Protein AF-A0A7W0G222-F1 (afdb_monomer_lite)

Structure (mmCIF, N/CA/C/O backbone):
data_AF-A0A7W0G222-F1
#
_entry.id   AF-A0A7W0G222-F1
#
loop_
_atom_site.group_PDB
_atom_site.id
_atom_site.type_symbol
_atom_site.label_atom_id
_atom_site.label_alt_id
_atom_site.label_comp_id
_atom_site.label_asym_id
_atom_site.label_entity_id
_atom_site.label_seq_id
_atom_site.pdbx_PDB_ins_code
_atom_site.Cartn_x
_atom_site.Cartn_y
_atom_site.Cartn_z
_atom_site.occupancy
_atom_site.B_iso_or_equiv
_atom_site.auth_seq_id
_atom_site.auth_comp_id
_atom_site.auth_asym_id
_atom_site.auth_atom_id
_atom_site.pdbx_PDB_model_num
ATOM 1 N N . MET A 1 1 ? -20.234 -9.641 46.526 1.00 36.12 1 MET A N 1
ATOM 2 C CA . MET A 1 1 ? -20.811 -8.602 45.649 1.00 36.12 1 MET A CA 1
ATOM 3 C C . MET A 1 1 ? -19.791 -8.295 44.572 1.00 36.12 1 MET A C 1
ATOM 5 O O . MET A 1 1 ? -18.808 -7.614 44.832 1.00 36.12 1 MET A O 1
ATOM 9 N N . THR A 1 2 ? -19.967 -8.935 43.422 1.00 43.47 2 THR A N 1
ATOM 10 C CA . THR A 1 2 ? -19.239 -8.691 42.174 1.00 43.47 2 THR A CA 1
ATOM 11 C C . THR A 1 2 ? -19.454 -7.230 41.771 1.00 43.47 2 THR A C 1
ATOM 13 O O . THR A 1 2 ? -20.578 -6.737 41.829 1.00 43.47 2 THR A O 1
ATOM 16 N N . LYS A 1 3 ? -18.358 -6.513 41.497 1.00 47.41 3 LYS A N 1
ATOM 17 C CA . LYS A 1 3 ? -18.360 -5.093 41.109 1.00 47.41 3 LYS A CA 1
ATOM 18 C C . LYS A 1 3 ? -19.226 -4.886 39.855 1.00 47.41 3 LYS A C 1
ATOM 20 O O . LYS A 1 3 ? -19.259 -5.798 39.033 1.00 47.41 3 LYS A O 1
ATOM 25 N N . PRO A 1 4 ? -19.896 -3.729 39.706 1.00 45.72 4 PRO A N 1
ATOM 26 C CA . PRO A 1 4 ? -20.683 -3.445 38.515 1.00 45.72 4 PRO A CA 1
ATOM 27 C C . PRO A 1 4 ? -19.745 -3.449 37.308 1.00 45.72 4 PRO A C 1
ATOM 29 O O . PRO A 1 4 ? -18.740 -2.737 37.294 1.00 45.72 4 PRO A O 1
ATOM 32 N N . GLU A 1 5 ? -20.042 -4.312 36.343 1.00 55.50 5 GLU A N 1
ATOM 33 C CA . GLU A 1 5 ? -19.439 -4.269 35.019 1.00 55.50 5 GLU A CA 1
ATOM 34 C C . GLU A 1 5 ? -19.859 -2.933 34.413 1.00 55.50 5 GLU A C 1
ATOM 36 O O . GLU A 1 5 ? -21.046 -2.645 34.286 1.00 55.50 5 GLU A O 1
ATOM 41 N N . THR A 1 6 ? -18.884 -2.061 34.180 1.00 58.28 6 THR A N 1
ATOM 42 C CA . THR A 1 6 ? -19.084 -0.732 33.616 1.00 58.28 6 THR A CA 1
ATOM 43 C C . THR A 1 6 ? -19.858 -0.880 32.304 1.00 58.28 6 THR A C 1
ATOM 45 O O . THR A 1 6 ? -19.307 -1.396 31.331 1.00 58.28 6 THR A O 1
ATOM 48 N N . GLU A 1 7 ? -21.135 -0.488 32.282 1.00 62.69 7 GLU A N 1
ATOM 49 C CA . GLU A 1 7 ? -21.956 -0.454 31.067 1.00 62.69 7 GLU A CA 1
ATOM 50 C C . GLU A 1 7 ? -21.409 0.644 30.150 1.00 62.69 7 GLU A C 1
ATOM 52 O O . GLU A 1 7 ? -21.858 1.786 30.170 1.00 62.69 7 GLU A O 1
ATOM 57 N N . LEU A 1 8 ? -20.371 0.305 29.387 1.00 66.25 8 LEU A N 1
ATOM 58 C CA . LEU A 1 8 ? -19.841 1.150 28.327 1.00 66.25 8 LEU A CA 1
ATOM 59 C C . LEU A 1 8 ? -20.939 1.350 27.276 1.00 66.25 8 LEU A C 1
ATOM 61 O O . LEU A 1 8 ? -21.544 0.377 26.795 1.00 66.25 8 LEU A O 1
ATOM 65 N N . SER A 1 9 ? -21.175 2.603 26.895 1.00 79.88 9 SER A N 1
ATOM 66 C CA . SER A 1 9 ? -22.053 2.931 25.772 1.00 79.88 9 SER A CA 1
ATOM 67 C C . SER A 1 9 ? -21.570 2.241 24.488 1.00 79.88 9 SER A C 1
ATOM 69 O O . SER A 1 9 ? -20.431 1.780 24.390 1.00 79.88 9 SER A O 1
ATOM 71 N N . ALA A 1 10 ? -22.452 2.105 23.494 1.00 79.81 10 ALA A N 1
ATOM 72 C CA . ALA A 1 10 ? -22.079 1.488 22.218 1.00 79.81 10 ALA A CA 1
ATOM 73 C C . ALA A 1 10 ? -20.889 2.212 21.561 1.00 79.81 10 ALA A C 1
ATOM 75 O O . ALA A 1 10 ? -19.942 1.557 21.144 1.00 79.81 10 ALA A O 1
ATOM 76 N N . GLU A 1 11 ? -20.885 3.545 21.595 1.00 80.75 11 GLU A N 1
ATOM 77 C CA . GLU A 1 11 ? -19.816 4.385 21.041 1.00 80.75 11 GLU A CA 1
ATOM 78 C C . GLU A 1 11 ? -18.475 4.189 21.771 1.00 80.75 11 GLU A C 1
ATOM 80 O O . GLU A 1 11 ? -17.424 4.084 21.137 1.00 80.75 11 GLU A O 1
ATOM 85 N N . GLU A 1 12 ? -18.495 4.072 23.105 1.00 81.06 12 GLU A N 1
ATOM 86 C CA . GLU A 1 12 ? -17.286 3.805 23.899 1.00 81.06 12 GLU A CA 1
ATOM 87 C C . GLU A 1 12 ? -16.739 2.395 23.649 1.00 81.06 12 GLU A C 1
ATOM 89 O O . GLU A 1 12 ? -15.524 2.194 23.634 1.00 81.06 12 GLU A O 1
ATOM 94 N N . ARG A 1 13 ? -17.620 1.409 23.429 1.00 83.25 13 ARG A N 1
ATOM 95 C CA . ARG A 1 13 ? -17.211 0.050 23.047 1.00 83.25 13 ARG A CA 1
ATOM 96 C C . ARG A 1 13 ? -16.585 0.029 21.659 1.00 83.25 13 ARG A C 1
ATOM 98 O O . ARG A 1 13 ? -15.528 -0.577 21.507 1.00 83.25 13 ARG A O 1
ATOM 105 N N . ASP A 1 14 ? -17.187 0.709 20.691 1.00 81.44 14 ASP A N 1
ATOM 106 C CA . ASP A 1 14 ? -16.673 0.765 19.321 1.00 81.44 14 ASP A CA 1
ATOM 107 C C . ASP A 1 14 ? -15.318 1.482 19.272 1.00 81.44 14 ASP A C 1
ATOM 109 O O . ASP A 1 14 ? -14.372 0.964 18.681 1.00 81.44 14 ASP A O 1
ATOM 113 N N . SER A 1 15 ? -15.171 2.590 20.005 1.00 83.56 15 SER A N 1
ATOM 114 C CA . SER A 1 15 ? -13.888 3.297 20.150 1.00 83.56 15 SER A CA 1
ATOM 115 C C . SER A 1 15 ? -12.804 2.390 20.740 1.00 83.56 15 SER A C 1
ATOM 117 O O . SER A 1 15 ? -11.687 2.330 20.234 1.00 83.56 15 SER A O 1
ATOM 119 N N . ARG A 1 16 ? -13.145 1.606 21.772 1.00 85.25 16 ARG A N 1
ATOM 120 C CA . ARG A 1 16 ? -12.222 0.652 22.404 1.00 85.25 16 ARG A CA 1
ATOM 121 C C . ARG A 1 16 ? -11.796 -0.474 21.458 1.00 85.25 16 ARG A C 1
ATOM 123 O O . ARG A 1 16 ? -10.654 -0.928 21.515 1.00 85.25 16 ARG A O 1
ATOM 130 N N . VAL A 1 17 ? -12.715 -0.961 20.624 1.00 87.81 17 VAL A N 1
ATOM 131 C CA . VAL A 1 17 ? -12.413 -1.975 19.603 1.00 87.81 17 VAL A CA 1
ATOM 132 C C . VAL A 1 17 ? -11.495 -1.389 18.534 1.00 87.81 17 VAL A C 1
ATOM 134 O O . VAL A 1 17 ? -10.547 -2.063 18.137 1.00 87.81 17 VAL A O 1
ATOM 137 N N . LEU A 1 18 ? -11.727 -0.141 18.121 1.00 85.44 18 LEU A N 1
ATOM 138 C CA . LEU A 1 18 ? -10.894 0.564 17.148 1.00 85.44 18 LEU A CA 1
ATOM 139 C C . LEU A 1 18 ? -9.455 0.757 17.662 1.00 85.44 18 LEU A C 1
ATOM 141 O O . LEU A 1 18 ? -8.509 0.438 16.949 1.00 85.44 18 LEU A O 1
ATOM 145 N N . GLU A 1 19 ? -9.289 1.176 18.924 1.00 86.44 19 GLU A N 1
ATOM 146 C CA . GLU A 1 19 ? -7.976 1.300 19.586 1.00 86.44 19 GLU A CA 1
ATOM 147 C C . GLU A 1 19 ? -7.212 -0.036 19.614 1.00 86.44 19 GLU A C 1
ATOM 149 O O . GLU A 1 19 ? -6.009 -0.095 19.358 1.00 86.44 19 GLU A O 1
ATOM 154 N N . LEU A 1 20 ? -7.896 -1.141 19.931 1.00 87.19 20 LEU A N 1
ATOM 155 C CA . LEU A 1 20 ? -7.279 -2.471 19.928 1.00 87.19 20 LEU A CA 1
ATOM 156 C C . LEU A 1 20 ? -6.934 -2.932 18.510 1.00 87.19 20 LEU A C 1
ATOM 158 O O . LEU A 1 20 ? -5.891 -3.552 18.302 1.00 87.19 20 LEU A O 1
ATOM 162 N N . TYR A 1 21 ? -7.799 -2.636 17.543 1.00 83.00 21 TYR A N 1
ATOM 163 C CA . TYR A 1 21 ? -7.565 -2.944 16.140 1.00 83.00 21 TYR A CA 1
ATOM 164 C C . TYR A 1 21 ? -6.314 -2.228 15.620 1.00 83.00 21 TYR A C 1
ATOM 166 O O . TYR A 1 21 ? -5.471 -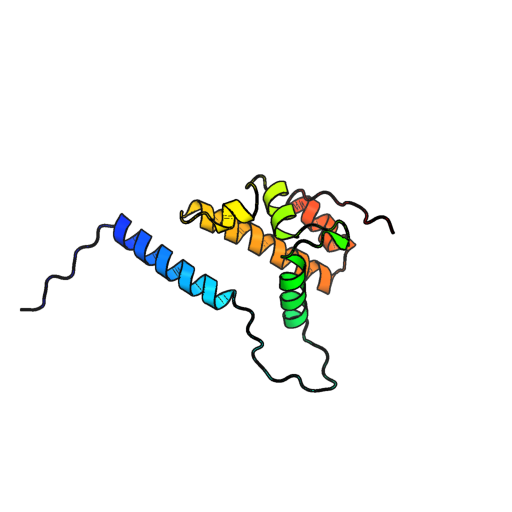2.874 15.002 1.00 83.00 21 TYR A O 1
ATOM 174 N N . GLU A 1 22 ? -6.132 -0.947 15.955 1.00 81.88 22 GLU A N 1
ATOM 175 C CA . GLU A 1 22 ? -4.927 -0.174 15.629 1.00 81.88 22 GLU A CA 1
ATOM 176 C C . GLU A 1 22 ? -3.654 -0.862 16.121 1.00 81.88 22 GLU A C 1
ATOM 178 O O . GLU A 1 22 ? -2.721 -1.072 15.345 1.00 81.88 22 GLU A O 1
ATOM 183 N N . GLN A 1 23 ? -3.635 -1.281 17.387 1.00 84.88 23 GLN A N 1
ATOM 184 C CA . GLN A 1 23 ? -2.482 -1.969 17.968 1.00 84.88 23 GLN A CA 1
ATOM 185 C C . GLN A 1 23 ? -2.191 -3.300 17.267 1.00 84.88 23 GLN A C 1
ATOM 187 O O . GLN A 1 23 ? -1.030 -3.649 17.046 1.00 84.88 23 GLN A O 1
ATOM 192 N N . VAL A 1 24 ? -3.231 -4.055 16.902 1.00 85.88 24 VAL A N 1
ATOM 193 C CA . VAL A 1 24 ? -3.077 -5.326 16.181 1.00 85.88 24 VAL A CA 1
ATOM 194 C C . VAL A 1 24 ? -2.541 -5.092 14.770 1.00 85.88 24 VAL A C 1
ATOM 196 O O . VAL A 1 24 ? -1.627 -5.802 14.354 1.00 85.88 24 VAL A O 1
ATOM 199 N N . VAL A 1 25 ? -3.054 -4.087 14.058 1.00 78.94 25 VAL A N 1
ATOM 200 C CA . VAL A 1 25 ? -2.572 -3.708 12.724 1.00 78.94 25 VAL A CA 1
ATOM 201 C C . VAL A 1 25 ? -1.128 -3.214 12.788 1.00 78.94 25 VAL A C 1
ATOM 203 O O . VAL A 1 25 ? -0.319 -3.618 11.961 1.00 78.94 25 VAL A O 1
ATOM 206 N N . GLU A 1 26 ? -0.753 -2.415 13.791 1.00 80.38 26 GLU A N 1
ATOM 207 C CA . GLU A 1 26 ? 0.640 -1.989 13.984 1.00 80.38 26 GLU A CA 1
ATOM 208 C C . GLU A 1 26 ? 1.577 -3.196 14.164 1.00 80.38 26 GLU A C 1
ATOM 210 O O . GLU A 1 26 ? 2.675 -3.231 13.604 1.00 80.38 26 GLU A O 1
ATOM 215 N N . ILE A 1 27 ? 1.151 -4.208 14.928 1.00 80.75 27 ILE A N 1
ATOM 216 C CA . ILE A 1 27 ? 1.924 -5.441 15.128 1.00 80.75 27 ILE A CA 1
ATOM 217 C C . ILE A 1 27 ? 2.001 -6.266 13.838 1.00 80.75 27 ILE A C 1
ATOM 219 O O . ILE A 1 27 ? 3.073 -6.781 13.529 1.00 80.75 27 ILE A O 1
ATOM 223 N N . GLU A 1 28 ? 0.906 -6.393 13.086 1.00 75.12 28 GLU A N 1
ATOM 224 C CA . GLU A 1 28 ? 0.872 -7.139 11.818 1.00 75.12 28 GLU A CA 1
ATOM 225 C C . GLU A 1 28 ? 1.755 -6.488 10.749 1.00 75.12 28 GLU A C 1
ATOM 227 O O . GLU A 1 28 ? 2.500 -7.174 10.051 1.00 75.12 28 GLU A O 1
ATOM 232 N N . GLN A 1 29 ? 1.753 -5.158 10.692 1.00 69.62 29 GLN A N 1
ATOM 233 C CA . GLN A 1 29 ? 2.528 -4.393 9.721 1.00 69.62 29 GLN A CA 1
ATOM 234 C C . GLN A 1 29 ? 4.018 -4.287 10.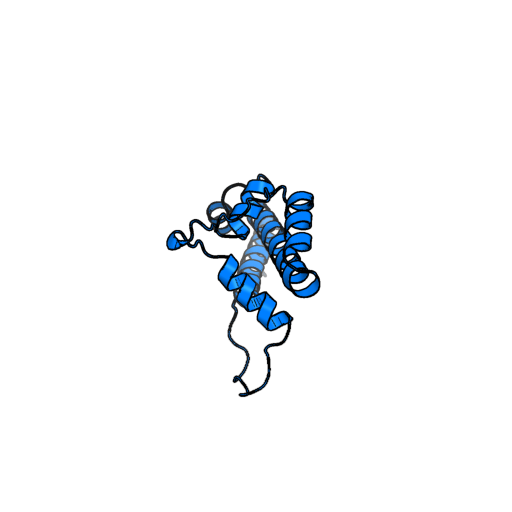076 1.00 69.62 29 GLN A C 1
ATOM 236 O O . GLN A 1 29 ? 4.826 -3.881 9.233 1.00 69.62 29 GLN A O 1
ATOM 241 N N . ARG A 1 30 ? 4.431 -4.674 11.294 1.00 72.69 30 ARG A N 1
ATOM 242 C CA . ARG A 1 30 ? 5.853 -4.772 11.651 1.00 72.69 30 ARG A CA 1
ATOM 243 C C . ARG A 1 30 ? 6.518 -5.910 10.872 1.00 72.69 30 ARG A C 1
ATOM 245 O O . ARG A 1 30 ? 6.459 -7.077 11.250 1.00 72.69 30 ARG A O 1
ATOM 252 N N . LEU A 1 31 ? 7.277 -5.538 9.845 1.00 61.19 31 LEU A N 1
ATOM 253 C CA . LEU A 1 31 ? 8.200 -6.425 9.137 1.00 61.19 31 LEU A CA 1
ATOM 254 C C . LEU A 1 31 ? 9.439 -6.718 9.996 1.00 61.19 31 LEU A C 1
ATOM 256 O O . LEU A 1 31 ? 10.516 -6.156 9.798 1.00 61.19 31 LEU A O 1
ATOM 260 N N . ILE A 1 32 ? 9.283 -7.598 10.984 1.00 68.75 32 ILE A N 1
ATOM 261 C CA . ILE A 1 32 ? 10.414 -8.193 11.699 1.00 68.75 32 ILE A CA 1
ATOM 262 C C . ILE A 1 32 ? 10.895 -9.383 10.863 1.00 68.75 32 ILE A C 1
ATOM 264 O O . ILE A 1 32 ? 10.081 -10.256 10.558 1.00 68.75 32 ILE A O 1
ATOM 268 N N . PRO A 1 33 ? 12.190 -9.474 10.504 1.00 57.47 33 PRO A N 1
ATOM 269 C CA . PRO A 1 33 ? 12.725 -10.664 9.855 1.00 57.47 33 PRO A CA 1
ATOM 270 C C . PRO A 1 33 ? 12.471 -11.892 10.741 1.00 57.47 33 PRO A C 1
ATOM 272 O O . PRO A 1 33 ? 13.109 -12.075 11.778 1.00 57.47 33 PRO A O 1
ATOM 275 N N . THR A 1 34 ? 11.509 -12.731 10.363 1.00 58.72 34 THR A N 1
ATOM 276 C CA . THR A 1 34 ? 11.135 -13.939 11.106 1.00 58.72 34 THR A CA 1
ATOM 277 C C . THR A 1 34 ? 12.004 -15.115 10.660 1.00 58.72 34 THR A C 1
ATOM 279 O O . THR A 1 34 ? 11.528 -16.106 10.118 1.00 58.72 34 THR A O 1
ATOM 282 N N . GLY A 1 35 ? 13.321 -15.015 10.867 1.00 62.47 35 GLY A N 1
ATOM 283 C CA . GLY A 1 35 ? 14.237 -16.117 10.569 1.00 62.47 35 GLY A CA 1
ATOM 284 C C . GLY A 1 35 ? 15.701 -15.723 10.406 1.00 62.47 35 GLY A C 1
ATOM 285 O O . GLY A 1 35 ? 16.059 -14.551 10.332 1.00 62.47 35 GLY A O 1
ATOM 286 N N . LEU A 1 36 ? 16.561 -16.739 10.340 1.00 67.88 36 LEU A N 1
ATOM 287 C CA . LEU A 1 36 ? 17.960 -16.608 9.935 1.00 67.88 36 LEU A CA 1
ATOM 288 C C . LEU A 1 36 ? 18.066 -16.863 8.430 1.00 67.88 36 LEU A C 1
ATOM 290 O O . LEU A 1 36 ? 17.509 -17.837 7.923 1.00 67.88 36 LEU A O 1
ATOM 294 N N . HIS A 1 37 ? 18.811 -16.016 7.720 1.00 65.81 37 HIS A N 1
ATOM 295 C CA . HIS A 1 37 ? 19.093 -16.242 6.306 1.00 65.81 37 HIS A CA 1
ATOM 296 C C . HIS A 1 37 ? 19.944 -17.509 6.126 1.00 65.81 37 HIS A C 1
ATOM 298 O O . HIS A 1 37 ? 20.994 -17.659 6.754 1.00 65.81 37 HIS A O 1
ATOM 304 N N . VAL A 1 38 ? 19.506 -18.409 5.242 1.00 69.56 38 VAL A N 1
ATOM 305 C CA . VAL A 1 38 ? 20.293 -19.573 4.822 1.00 69.56 38 VAL A CA 1
ATOM 306 C C . VAL A 1 38 ? 21.036 -19.204 3.544 1.00 69.56 38 VAL A C 1
ATOM 308 O O .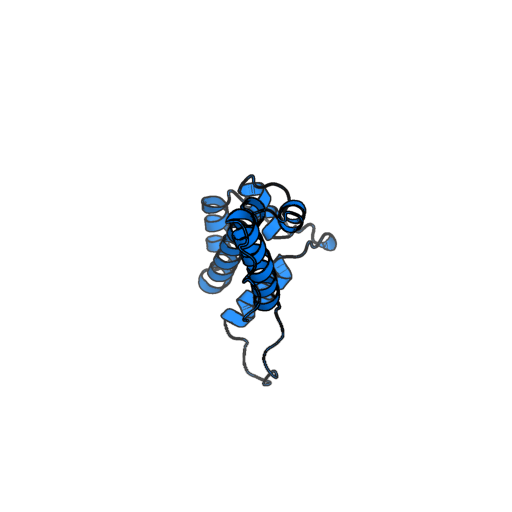 VAL A 1 38 ? 20.416 -19.025 2.495 1.00 69.56 38 VAL A O 1
ATOM 311 N N . PHE A 1 39 ? 22.365 -19.116 3.629 1.00 50.81 39 PHE A N 1
ATOM 312 C CA . PHE A 1 39 ? 23.221 -18.844 2.475 1.00 50.81 39 PHE A CA 1
ATOM 313 C C . PHE A 1 39 ? 22.907 -19.793 1.308 1.00 50.81 39 PHE A C 1
ATOM 315 O O . PHE A 1 39 ? 22.901 -21.012 1.469 1.00 50.81 39 PHE A O 1
ATOM 322 N N . GLY A 1 40 ? 22.669 -19.222 0.124 1.00 64.06 40 GLY A N 1
ATOM 323 C CA . GLY A 1 40 ? 22.395 -19.969 -1.108 1.00 64.06 40 GLY A CA 1
ATOM 324 C C . GLY A 1 40 ? 20.915 -20.255 -1.388 1.00 64.06 40 GLY A C 1
ATOM 325 O O . GLY A 1 40 ? 20.608 -20.795 -2.449 1.00 64.06 40 GLY A O 1
ATOM 326 N N . ARG A 1 41 ? 19.989 -19.870 -0.498 1.00 59.12 41 ARG A N 1
ATOM 327 C CA . ARG A 1 41 ? 18.546 -19.909 -0.773 1.00 59.12 41 ARG A CA 1
ATOM 328 C C . ARG A 1 41 ? 18.071 -18.537 -1.254 1.00 59.12 41 ARG A C 1
ATOM 330 O O . ARG A 1 41 ? 18.195 -17.555 -0.528 1.00 59.12 41 ARG A O 1
ATOM 337 N N . ALA A 1 42 ? 17.511 -18.482 -2.463 1.00 63.59 42 ALA A N 1
ATOM 338 C CA . ALA A 1 42 ? 16.806 -17.295 -2.935 1.00 63.59 42 ALA A CA 1
ATOM 339 C C . ALA A 1 42 ? 15.573 -17.031 -2.054 1.00 63.59 42 ALA A C 1
ATOM 341 O O . ALA A 1 42 ? 14.890 -17.978 -1.645 1.00 63.59 42 ALA A O 1
ATOM 342 N N . SER A 1 43 ? 15.319 -15.758 -1.755 1.00 66.38 43 SER A N 1
ATOM 343 C CA . SER A 1 43 ? 14.139 -15.308 -1.016 1.00 66.38 43 SER A CA 1
ATOM 344 C C . SER A 1 43 ? 12.868 -15.791 -1.711 1.00 66.38 43 SER A C 1
ATOM 346 O O . SER A 1 43 ? 12.820 -15.883 -2.940 1.00 66.38 43 SER A O 1
ATOM 348 N N . ASN A 1 44 ? 11.842 -16.127 -0.934 1.00 77.75 44 ASN A N 1
ATOM 349 C CA . ASN A 1 44 ? 10.565 -16.524 -1.524 1.00 77.75 44 ASN A CA 1
ATOM 350 C C . ASN A 1 44 ? 9.816 -15.297 -2.097 1.00 77.75 44 ASN A C 1
ATOM 352 O O . ASN A 1 44 ? 10.104 -14.160 -1.729 1.00 77.75 44 ASN A O 1
ATOM 356 N N . GLU A 1 45 ? 8.849 -15.511 -2.995 1.00 77.75 45 GLU A N 1
ATOM 357 C CA . GLU A 1 45 ? 8.100 -14.420 -3.651 1.00 77.75 45 GLU A CA 1
ATOM 358 C C . GLU A 1 45 ? 7.406 -13.481 -2.650 1.00 77.75 45 GLU A C 1
ATOM 360 O O . GLU A 1 45 ? 7.351 -12.276 -2.881 1.00 77.75 45 GLU A O 1
ATOM 365 N N . ARG A 1 46 ? 6.943 -14.005 -1.506 1.00 75.19 46 ARG A N 1
ATOM 366 C CA . ARG A 1 46 ? 6.299 -13.207 -0.450 1.00 75.19 46 ARG A CA 1
ATOM 367 C C . ARG A 1 46 ? 7.301 -12.321 0.287 1.00 75.19 46 ARG A C 1
ATOM 369 O O . ARG A 1 46 ? 7.036 -11.144 0.472 1.00 75.19 46 ARG A O 1
ATOM 376 N N . GLU A 1 47 ? 8.473 -12.851 0.629 1.00 78.81 47 GLU A N 1
ATOM 377 C CA . GLU A 1 47 ? 9.575 -12.087 1.229 1.00 78.81 47 GLU A CA 1
ATOM 378 C C . GLU A 1 47 ? 10.055 -10.979 0.285 1.00 78.81 47 GLU A C 1
ATOM 380 O O . GLU A 1 47 ? 10.324 -9.863 0.725 1.00 78.81 47 GLU A O 1
ATOM 385 N N . CYS A 1 48 ? 10.129 -11.265 -1.020 1.00 83.50 48 CYS A N 1
ATOM 386 C CA . CYS A 1 48 ? 10.425 -10.255 -2.033 1.00 83.50 48 CYS A CA 1
ATOM 387 C C . CYS A 1 48 ? 9.336 -9.177 -2.092 1.00 83.50 48 CYS A C 1
ATOM 389 O O . CYS A 1 48 ? 9.671 -7.996 -2.128 1.00 83.50 48 CYS A O 1
ATOM 391 N N . ALA A 1 49 ? 8.056 -9.561 -2.066 1.00 84.06 49 ALA A N 1
ATOM 392 C CA . ALA A 1 49 ? 6.933 -8.623 -2.058 1.00 84.06 49 ALA A CA 1
ATOM 393 C C . ALA A 1 49 ? 6.948 -7.720 -0.824 1.00 84.06 49 ALA A C 1
ATOM 395 O O . ALA A 1 49 ? 6.782 -6.509 -0.938 1.00 84.06 49 ALA A O 1
ATOM 396 N N . ASP A 1 50 ? 7.204 -8.293 0.347 1.00 82.38 50 ASP A N 1
ATOM 397 C CA . ASP A 1 50 ? 7.289 -7.565 1.607 1.00 82.38 50 ASP A CA 1
ATOM 398 C C . ASP A 1 50 ? 8.454 -6.574 1.626 1.00 82.38 50 ASP A C 1
ATOM 400 O O . ASP A 1 50 ? 8.284 -5.412 2.005 1.00 82.38 50 ASP A O 1
ATOM 404 N N . LEU A 1 51 ? 9.629 -7.006 1.160 1.00 85.19 51 LEU A N 1
ATOM 405 C CA . LEU A 1 51 ? 10.799 -6.142 1.061 1.00 85.19 51 LEU A CA 1
ATOM 406 C C . LEU A 1 51 ? 10.569 -5.010 0.051 1.00 85.19 51 LEU A C 1
ATOM 408 O O . LEU A 1 51 ? 10.864 -3.853 0.343 1.00 85.19 51 LEU A O 1
ATOM 412 N N . LEU A 1 52 ? 10.023 -5.327 -1.126 1.00 88.69 52 LEU A N 1
ATOM 413 C CA . LEU A 1 52 ? 9.717 -4.332 -2.151 1.00 88.69 52 LEU A CA 1
ATOM 414 C C . LEU A 1 52 ? 8.652 -3.346 -1.677 1.00 88.69 52 LEU A C 1
ATOM 416 O O . LEU A 1 52 ? 8.803 -2.155 -1.930 1.00 88.69 52 LEU A O 1
ATOM 420 N N . ARG A 1 53 ? 7.634 -3.802 -0.935 1.00 88.50 53 ARG A N 1
ATOM 421 C CA . ARG A 1 53 ? 6.632 -2.923 -0.318 1.00 88.50 53 ARG A CA 1
ATOM 422 C C . ARG A 1 53 ? 7.280 -1.950 0.642 1.00 88.50 53 ARG A C 1
ATOM 424 O O . ARG A 1 53 ? 7.061 -0.754 0.512 1.00 88.50 53 ARG A O 1
ATOM 431 N N . MET A 1 54 ? 8.137 -2.442 1.534 1.00 85.62 54 MET A N 1
ATOM 432 C CA . MET A 1 54 ? 8.879 -1.572 2.442 1.00 85.62 54 MET A CA 1
ATOM 433 C C . MET A 1 54 ? 9.681 -0.519 1.672 1.00 85.62 54 MET A C 1
ATOM 435 O O . MET A 1 54 ? 9.620 0.654 2.015 1.00 85.62 54 MET A O 1
ATOM 439 N N . VAL A 1 55 ? 10.413 -0.913 0.628 1.00 89.06 55 VAL A N 1
ATOM 440 C CA . VAL A 1 55 ? 11.223 0.025 -0.165 1.00 89.06 55 VAL A CA 1
ATOM 441 C C . VAL A 1 55 ? 10.351 1.044 -0.904 1.00 89.06 55 VAL A C 1
ATOM 443 O O . VAL A 1 55 ? 10.704 2.221 -0.929 1.00 89.06 55 VAL A O 1
ATOM 446 N N . ALA A 1 56 ? 9.226 0.608 -1.474 1.00 88.56 56 ALA A N 1
ATOM 447 C CA . ALA A 1 56 ? 8.305 1.441 -2.244 1.00 88.56 56 ALA A CA 1
ATOM 448 C C . ALA A 1 56 ? 7.485 2.414 -1.381 1.00 88.56 56 ALA A C 1
ATOM 450 O O . ALA A 1 56 ? 6.949 3.383 -1.914 1.00 88.56 56 ALA A O 1
ATOM 451 N N . SER A 1 57 ? 7.396 2.189 -0.068 1.00 87.81 57 SER A N 1
ATOM 452 C CA . SER A 1 57 ? 6.699 3.085 0.863 1.00 87.81 57 SER A CA 1
ATOM 453 C C . SER A 1 57 ? 7.481 4.348 1.231 1.00 87.81 57 SER A C 1
ATOM 455 O O . SER A 1 57 ? 6.940 5.193 1.937 1.00 87.81 57 SER A O 1
ATOM 457 N N . PHE A 1 58 ? 8.728 4.501 0.777 1.00 87.19 58 PHE A N 1
ATOM 458 C CA . PHE A 1 58 ? 9.547 5.676 1.078 1.00 87.19 58 PHE A CA 1
ATOM 459 C C . PHE A 1 58 ? 9.877 6.479 -0.177 1.00 87.19 58 PHE A C 1
ATOM 461 O O . PHE A 1 58 ? 10.236 5.916 -1.213 1.00 87.19 58 PHE A O 1
ATOM 468 N N . ASP A 1 59 ? 9.840 7.805 -0.045 1.00 85.56 59 ASP A N 1
ATOM 469 C CA . ASP A 1 59 ? 10.324 8.718 -1.074 1.00 85.56 59 ASP A CA 1
ATOM 470 C C . ASP A 1 59 ? 11.832 8.561 -1.311 1.00 85.56 59 ASP A C 1
ATOM 472 O O . ASP A 1 59 ? 12.624 8.327 -0.391 1.00 85.56 59 ASP A O 1
ATOM 476 N N . ARG A 1 60 ? 12.233 8.739 -2.571 1.00 85.50 60 ARG A N 1
ATOM 477 C CA . ARG A 1 60 ? 13.628 8.745 -3.028 1.00 85.50 60 ARG A CA 1
ATOM 478 C C . ARG A 1 60 ? 13.884 10.016 -3.838 1.00 85.50 60 ARG A C 1
ATOM 480 O O . ARG A 1 60 ? 13.921 9.959 -5.074 1.00 85.50 60 ARG A O 1
ATOM 487 N N . PRO A 1 61 ? 14.035 11.179 -3.175 1.00 82.25 61 PRO A N 1
ATOM 488 C CA . PRO A 1 61 ? 14.275 12.451 -3.855 1.00 82.25 61 PRO A CA 1
ATOM 489 C C . PRO A 1 61 ? 15.552 12.437 -4.705 1.00 82.25 61 PRO A C 1
ATOM 491 O O . PRO A 1 61 ? 15.609 13.112 -5.728 1.00 82.25 61 PRO A O 1
ATOM 494 N N . GLU A 1 62 ? 16.547 11.625 -4.339 1.00 82.00 62 GLU A N 1
ATOM 495 C CA . GLU A 1 62 ? 17.779 11.408 -5.101 1.00 82.00 62 GLU A CA 1
ATOM 496 C C . GLU A 1 62 ? 17.540 10.834 -6.508 1.00 82.00 62 GLU A C 1
ATOM 498 O O . GLU A 1 62 ? 18.320 11.102 -7.419 1.00 82.00 62 GLU A O 1
ATOM 503 N N . CYS A 1 63 ? 16.446 10.090 -6.690 1.00 79.75 63 CYS A N 1
ATOM 504 C CA . CYS A 1 63 ? 16.026 9.502 -7.962 1.00 79.75 63 CYS A CA 1
ATOM 505 C C . CYS A 1 63 ? 14.793 10.209 -8.551 1.00 79.75 63 CYS A C 1
ATOM 507 O O . CYS A 1 63 ? 14.241 9.744 -9.546 1.00 79.75 63 CYS A O 1
ATOM 509 N N . GLY A 1 64 ? 14.305 11.284 -7.917 1.00 79.50 64 GLY A N 1
ATOM 510 C CA . GLY A 1 64 ? 13.046 11.934 -8.292 1.00 79.50 64 GLY A CA 1
ATOM 511 C C . GLY A 1 64 ? 11.826 11.008 -8.198 1.00 79.50 64 GLY A C 1
ATOM 512 O O . GLY A 1 64 ? 10.840 11.227 -8.898 1.00 79.50 64 GLY A O 1
ATOM 513 N N . THR A 1 65 ? 11.897 9.951 -7.382 1.00 83.62 65 THR A N 1
ATOM 514 C CA . THR A 1 65 ? 10.832 8.949 -7.242 1.00 83.62 65 THR A CA 1
ATOM 515 C C . THR A 1 65 ? 10.057 9.188 -5.953 1.00 83.62 65 THR A C 1
ATOM 517 O O . THR A 1 65 ? 10.650 9.405 -4.895 1.00 83.62 65 THR A O 1
ATOM 520 N N . ARG A 1 66 ? 8.730 9.133 -6.050 1.00 88.00 66 ARG A N 1
ATOM 521 C CA . ARG A 1 66 ? 7.813 9.265 -4.917 1.00 88.00 66 ARG A CA 1
ATOM 522 C C . ARG A 1 66 ? 7.429 7.904 -4.341 1.00 88.00 66 ARG A C 1
ATOM 524 O O . ARG A 1 66 ? 7.461 6.903 -5.059 1.00 88.00 66 ARG A O 1
ATOM 531 N N . ALA A 1 67 ? 7.003 7.887 -3.086 1.00 91.00 67 ALA A N 1
ATOM 532 C CA . ALA A 1 67 ? 6.437 6.716 -2.442 1.00 91.00 67 ALA A CA 1
ATOM 533 C C . ALA A 1 67 ? 5.171 6.243 -3.179 1.00 91.00 67 ALA A C 1
ATOM 535 O O . ALA A 1 67 ? 4.301 7.029 -3.575 1.00 91.00 67 ALA A O 1
ATOM 536 N N . LEU A 1 68 ? 5.062 4.929 -3.366 1.00 91.50 68 LEU A N 1
ATOM 537 C CA . LEU A 1 68 ? 3.923 4.301 -4.029 1.00 91.50 68 LEU A CA 1
ATOM 538 C C . LEU A 1 68 ? 2.597 4.519 -3.275 1.00 91.50 68 LEU A C 1
ATOM 540 O O . LEU A 1 68 ? 1.616 4.858 -3.939 1.00 91.50 68 LEU A O 1
ATOM 544 N N . PRO A 1 69 ? 2.538 4.412 -1.931 1.00 92.00 69 PRO A N 1
ATOM 545 C CA . PRO A 1 69 ? 1.329 4.737 -1.176 1.00 92.00 69 PRO A CA 1
ATOM 546 C C . PRO A 1 69 ? 0.830 6.168 -1.406 1.00 92.00 69 PRO A C 1
ATOM 548 O O . PRO A 1 69 ? -0.371 6.359 -1.570 1.00 92.00 69 PRO A O 1
ATOM 551 N N . ASP A 1 70 ? 1.724 7.158 -1.502 1.00 91.69 70 ASP A N 1
ATOM 552 C CA . ASP A 1 70 ? 1.343 8.548 -1.787 1.00 91.69 70 ASP A CA 1
ATOM 553 C C . ASP A 1 70 ? 0.764 8.713 -3.191 1.00 91.69 70 ASP A C 1
ATOM 555 O O . ASP A 1 70 ? -0.256 9.374 -3.377 1.00 91.69 70 ASP A O 1
ATOM 559 N N . MET A 1 71 ? 1.373 8.076 -4.195 1.00 91.50 71 MET A N 1
ATOM 560 C CA . MET A 1 71 ? 0.825 8.060 -5.557 1.00 91.50 71 MET A CA 1
ATOM 561 C C . MET A 1 71 ? -0.571 7.430 -5.610 1.00 91.50 71 MET A C 1
ATOM 563 O O . MET A 1 71 ? -1.466 7.972 -6.257 1.00 91.50 71 MET A O 1
ATOM 567 N N . VAL A 1 72 ? -0.774 6.318 -4.902 1.00 92.62 72 VAL A N 1
ATOM 568 C CA . VAL A 1 72 ? -2.070 5.631 -4.825 1.00 92.62 72 VAL A CA 1
ATOM 569 C C . VAL A 1 72 ? -3.106 6.470 -4.070 1.00 92.62 72 VAL A C 1
ATOM 571 O O . VAL A 1 72 ? -4.241 6.589 -4.529 1.00 92.62 72 VAL A O 1
ATOM 574 N N . ALA A 1 73 ? -2.737 7.082 -2.944 1.00 92.12 73 ALA A N 1
ATOM 575 C CA . ALA A 1 73 ? -3.631 7.932 -2.158 1.00 92.12 73 ALA A CA 1
ATOM 576 C C . ALA A 1 73 ? -4.118 9.151 -2.960 1.00 92.12 73 ALA A C 1
ATOM 578 O O . ALA A 1 73 ? -5.320 9.439 -2.982 1.00 92.12 73 ALA A O 1
ATOM 579 N N . GLU A 1 74 ? -3.209 9.814 -3.681 1.00 91.12 74 GLU A N 1
ATOM 580 C CA . GLU A 1 74 ? -3.539 10.932 -4.567 1.00 91.12 74 GLU A CA 1
ATOM 581 C C . GLU A 1 74 ? -4.439 10.493 -5.729 1.00 91.12 74 GLU A C 1
ATOM 583 O O . GLU A 1 74 ? -5.455 11.137 -5.996 1.00 91.12 74 GLU A O 1
ATOM 588 N N . GLY A 1 75 ? -4.110 9.381 -6.392 1.00 89.69 75 GLY A N 1
ATOM 589 C CA . GLY A 1 75 ? -4.882 8.872 -7.529 1.00 89.69 75 GLY A CA 1
ATOM 590 C C . GLY A 1 75 ? -6.304 8.425 -7.157 1.00 89.69 75 GLY A C 1
ATOM 591 O O . GLY A 1 75 ? -7.258 8.638 -7.915 1.00 89.69 75 GLY A O 1
ATOM 592 N N . LEU A 1 76 ? -6.482 7.902 -5.940 1.00 90.50 76 LEU A N 1
ATOM 593 C CA . LEU A 1 76 ? -7.792 7.579 -5.368 1.00 90.50 76 LEU A CA 1
ATOM 594 C C . LEU A 1 76 ? -8.558 8.813 -4.852 1.00 90.50 76 LEU A C 1
ATOM 596 O O . LEU A 1 76 ? -9.728 8.690 -4.486 1.00 90.50 76 LEU A O 1
ATOM 600 N N . GLY A 1 77 ? -7.937 9.996 -4.824 1.00 90.31 77 GLY A N 1
ATOM 601 C CA . GLY A 1 77 ? -8.545 11.224 -4.307 1.00 90.31 77 GLY A CA 1
ATOM 602 C C . GLY A 1 77 ? -8.724 11.229 -2.785 1.00 90.31 77 GLY A C 1
ATOM 603 O O . GLY A 1 77 ? -9.631 11.888 -2.280 1.00 90.31 77 GLY A O 1
ATOM 604 N N . LEU A 1 78 ? -7.889 10.4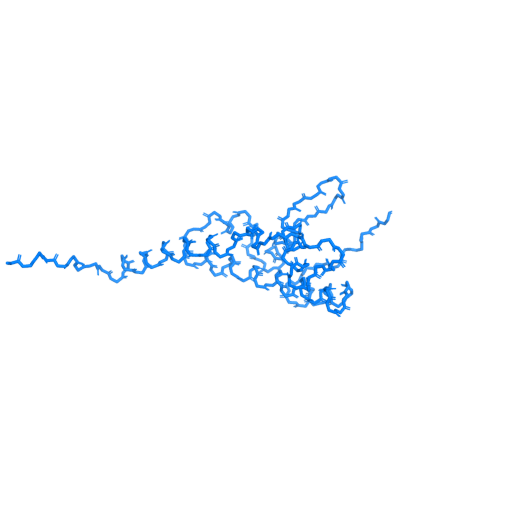81 -2.055 1.00 88.12 78 LEU A N 1
ATOM 605 C CA . LEU A 1 78 ? -7.970 10.325 -0.596 1.00 88.12 78 LEU A CA 1
ATOM 606 C C . LEU A 1 78 ? -7.121 11.347 0.180 1.00 88.12 78 LEU A C 1
ATOM 608 O O . LEU A 1 78 ? -7.218 11.402 1.404 1.00 88.12 78 LEU A O 1
ATOM 612 N N . GLY A 1 79 ? -6.331 12.167 -0.520 1.00 88.50 79 GLY A N 1
ATOM 613 C CA . GLY A 1 79 ? -5.396 13.129 0.069 1.00 88.50 79 GLY A CA 1
ATOM 614 C C . GLY A 1 79 ? -3.961 12.600 0.094 1.00 88.50 79 GLY A C 1
ATOM 615 O O . GLY A 1 79 ? -3.619 11.703 -0.672 1.00 88.50 79 GLY A O 1
ATOM 616 N N . THR A 1 80 ? -3.118 13.175 0.955 1.00 88.50 80 THR A N 1
ATOM 617 C CA . THR A 1 80 ? -1.738 12.708 1.165 1.00 88.50 80 THR A CA 1
ATOM 618 C C . THR A 1 80 ? -1.718 11.478 2.067 1.00 88.50 80 THR A C 1
ATOM 620 O O . THR A 1 80 ? -2.539 11.371 2.985 1.00 88.50 80 THR A O 1
ATOM 623 N N . TYR A 1 81 ? -0.773 10.557 1.855 1.00 87.94 81 TYR A N 1
ATOM 624 C CA . TYR A 1 81 ? -0.695 9.359 2.692 1.00 87.94 81 TYR A CA 1
ATOM 625 C C . TYR A 1 81 ? -0.358 9.709 4.146 1.00 87.94 81 TYR A C 1
ATOM 627 O O . TYR A 1 81 ? -0.921 9.125 5.069 1.00 87.94 81 TYR A O 1
ATOM 635 N N . GLU A 1 82 ? 0.459 10.742 4.367 1.00 87.69 82 GLU A N 1
ATOM 636 C CA . GLU A 1 82 ? 0.751 11.279 5.704 1.00 87.69 82 GLU A CA 1
ATOM 637 C C . GLU A 1 82 ? -0.521 11.697 6.466 1.00 87.69 82 GLU A C 1
ATOM 639 O O . GLU A 1 82 ? -0.682 11.359 7.639 1.00 87.69 82 GLU A O 1
ATOM 644 N N . ALA A 1 83 ? -1.465 12.374 5.802 1.00 86.88 83 ALA A N 1
ATOM 645 C CA . ALA A 1 83 ? -2.724 12.774 6.430 1.00 86.88 83 ALA A CA 1
ATOM 646 C C . ALA A 1 83 ? -3.614 11.565 6.756 1.00 86.88 83 ALA A C 1
ATOM 648 O O . ALA A 1 83 ? -4.298 11.563 7.779 1.00 86.88 83 ALA A O 1
ATOM 649 N N . ILE A 1 84 ? -3.583 10.528 5.913 1.00 87.69 84 ILE A N 1
ATOM 650 C CA . ILE A 1 84 ? -4.302 9.269 6.144 1.00 87.69 84 ILE A CA 1
ATOM 651 C C . ILE A 1 84 ? -3.725 8.531 7.360 1.00 87.69 84 ILE A C 1
ATOM 653 O O . ILE A 1 84 ? -4.489 8.014 8.169 1.00 87.69 84 ILE A O 1
ATOM 657 N N . LEU A 1 85 ? -2.398 8.514 7.525 1.00 84.31 85 LEU A N 1
ATOM 658 C CA . LEU A 1 85 ? -1.736 7.898 8.682 1.00 84.31 85 LEU A CA 1
ATOM 659 C C . LEU A 1 85 ? -2.003 8.648 9.994 1.00 84.31 85 LEU A C 1
ATOM 661 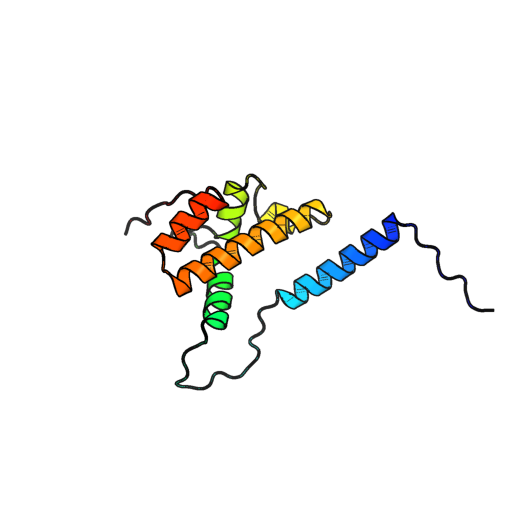O O . LEU A 1 85 ? -2.058 8.025 11.050 1.00 84.31 85 LEU A O 1
ATOM 665 N N . GLY A 1 86 ? -2.166 9.972 9.935 1.00 83.69 86 GLY A N 1
ATOM 666 C CA . GLY A 1 86 ? -2.491 10.799 11.101 1.00 83.69 86 GLY A CA 1
ATOM 667 C C . GLY A 1 86 ? -3.964 10.756 11.524 1.00 83.69 86 GLY A C 1
ATOM 668 O O . GLY A 1 86 ? -4.305 11.269 12.591 1.00 83.69 86 GLY A O 1
ATOM 669 N N . ALA A 1 87 ? -4.844 10.176 10.706 1.00 84.94 87 ALA A N 1
ATOM 670 C CA . ALA A 1 87 ? -6.263 10.062 11.007 1.00 84.94 87 ALA A CA 1
ATOM 671 C C . ALA A 1 87 ? -6.525 8.900 11.980 1.00 84.94 87 ALA A C 1
ATOM 673 O O . ALA A 1 87 ? -6.025 7.792 11.804 1.00 84.94 87 ALA A O 1
ATOM 674 N N . GLN A 1 88 ? -7.313 9.166 13.021 1.00 81.25 88 GLN A N 1
ATOM 675 C CA . GLN A 1 88 ? -7.633 8.212 14.095 1.00 81.25 88 GLN A CA 1
ATOM 676 C C . GLN A 1 88 ? -9.127 7.834 14.097 1.00 81.25 88 GLN A C 1
ATOM 678 O O . GLN A 1 88 ? -9.618 7.189 15.018 1.00 81.25 88 GLN A O 1
ATOM 683 N N . ASP A 1 89 ? -9.867 8.263 13.072 1.00 83.38 89 ASP A N 1
ATOM 684 C CA . ASP A 1 89 ? -11.281 7.970 12.866 1.00 83.38 89 ASP A CA 1
ATOM 685 C C . ASP A 1 89 ? -11.480 6.733 11.975 1.00 83.38 89 ASP A C 1
ATOM 687 O O . ASP A 1 89 ? -10.591 6.321 11.228 1.00 83.38 89 ASP A O 1
ATOM 691 N N . GLU A 1 90 ? -12.671 6.128 12.029 1.00 81.62 90 GLU A N 1
ATOM 692 C CA . GLU A 1 90 ? -13.006 4.932 11.237 1.00 81.62 90 GLU A CA 1
ATOM 693 C C . GLU A 1 90 ? -12.792 5.154 9.729 1.00 81.62 90 GLU A C 1
ATOM 695 O O . GLU A 1 90 ? -12.335 4.263 9.010 1.00 81.62 90 GLU A O 1
ATOM 700 N N . ASP A 1 91 ? -13.069 6.362 9.239 1.00 84.44 91 ASP A N 1
ATOM 701 C CA . ASP A 1 91 ? -12.845 6.704 7.840 1.00 84.44 91 ASP A CA 1
ATOM 702 C C . ASP A 1 91 ? -11.352 6.780 7.489 1.00 84.44 91 ASP A C 1
ATOM 704 O O . ASP A 1 91 ? -10.964 6.338 6.406 1.00 84.44 91 ASP A O 1
ATOM 708 N N . GLY A 1 92 ? -10.494 7.289 8.377 1.00 86.88 92 GLY A N 1
ATOM 709 C CA . GLY A 1 92 ? -9.038 7.232 8.246 1.00 86.88 92 GLY A CA 1
ATOM 710 C C . GLY A 1 92 ? -8.534 5.800 8.087 1.00 86.88 92 GLY A C 1
ATOM 711 O O . GLY A 1 92 ? -7.798 5.505 7.142 1.00 86.88 92 GLY A O 1
ATOM 712 N N . TRP A 1 93 ? -9.037 4.884 8.918 1.00 82.94 93 TRP A N 1
ATOM 713 C CA . TRP A 1 93 ? -8.740 3.452 8.815 1.00 82.94 93 TRP A CA 1
ATOM 714 C C . TRP A 1 93 ? -9.151 2.859 7.475 1.00 82.94 93 TRP A C 1
ATOM 716 O O . TRP A 1 93 ? -8.344 2.192 6.825 1.00 82.94 93 TRP A O 1
ATOM 726 N N . ARG A 1 94 ? -10.380 3.134 7.017 1.00 86.94 94 ARG A N 1
ATOM 727 C CA . ARG A 1 94 ? -10.844 2.657 5.704 1.00 86.94 94 ARG A CA 1
ATOM 728 C C . ARG A 1 94 ? -9.966 3.178 4.570 1.00 86.94 94 ARG A C 1
ATOM 730 O O . ARG A 1 94 ? -9.671 2.430 3.640 1.00 86.94 94 ARG A O 1
ATOM 737 N N . ARG A 1 95 ? -9.548 4.448 4.631 1.00 90.69 95 ARG A N 1
ATOM 738 C CA . ARG A 1 95 ? -8.659 5.049 3.625 1.00 90.69 95 ARG A CA 1
ATOM 739 C C . ARG A 1 95 ? -7.286 4.383 3.633 1.00 90.69 95 ARG A C 1
ATOM 741 O O . ARG A 1 95 ? -6.800 4.020 2.565 1.00 90.69 95 ARG A O 1
ATOM 748 N N . ARG A 1 96 ? -6.697 4.171 4.813 1.00 89.00 96 ARG A N 1
ATOM 749 C CA . ARG A 1 96 ? -5.400 3.496 4.973 1.00 89.00 96 ARG A CA 1
ATOM 750 C C . ARG A 1 96 ? -5.436 2.078 4.416 1.00 89.00 96 ARG A C 1
ATOM 752 O O . ARG A 1 96 ? -4.601 1.733 3.587 1.00 89.00 96 ARG A O 1
ATOM 759 N N . GLU A 1 97 ? -6.434 1.294 4.816 1.00 89.50 97 GLU A N 1
ATOM 760 C CA . GLU A 1 97 ? -6.614 -0.083 4.348 1.00 89.50 97 GLU A CA 1
ATOM 761 C C . GLU A 1 97 ? -6.779 -0.135 2.826 1.00 89.50 97 GLU A C 1
ATOM 763 O O . GLU A 1 97 ? -6.180 -0.970 2.149 1.00 89.50 97 GLU A O 1
ATOM 768 N N . ARG A 1 98 ? -7.545 0.806 2.257 1.00 91.62 98 ARG A N 1
ATOM 769 C CA . ARG A 1 98 ? -7.739 0.880 0.808 1.00 91.62 98 ARG A CA 1
ATOM 770 C C . ARG A 1 98 ? -6.431 1.145 0.064 1.00 91.62 98 ARG A C 1
ATOM 772 O O . ARG A 1 98 ? -6.191 0.499 -0.954 1.00 91.62 98 ARG A O 1
ATOM 779 N N . VAL A 1 99 ? -5.602 2.069 0.549 1.00 92.38 99 VAL A N 1
ATOM 780 C CA . VAL A 1 99 ? -4.297 2.372 -0.061 1.00 92.38 99 VAL A CA 1
ATOM 781 C C . VAL A 1 99 ? -3.355 1.172 0.060 1.00 92.38 99 VAL A C 1
ATOM 783 O O . VAL A 1 99 ? -2.813 0.724 -0.947 1.00 92.38 99 VAL A O 1
ATOM 786 N N . GLU A 1 100 ? -3.210 0.602 1.258 1.00 90.56 100 GLU A N 1
ATOM 787 C CA . GLU A 1 100 ? -2.329 -0.548 1.517 1.00 90.56 100 GLU A CA 1
ATOM 788 C C . GLU A 1 100 ? -2.721 -1.786 0.698 1.00 90.56 100 GLU A C 1
ATOM 790 O O . GLU A 1 100 ? -1.854 -2.466 0.146 1.00 90.56 100 GLU A O 1
ATOM 795 N N . SER A 1 101 ? -4.021 -2.060 0.552 1.00 92.00 101 SER A N 1
ATOM 796 C CA . SER A 1 101 ? -4.518 -3.160 -0.281 1.00 92.00 101 SER A CA 1
ATOM 797 C C . SER A 1 101 ? -4.117 -2.989 -1.748 1.00 92.00 101 SER A C 1
ATOM 799 O O . SER A 1 101 ? -3.615 -3.932 -2.360 1.00 92.00 101 SER A O 1
ATOM 801 N N . VAL A 1 102 ? -4.267 -1.785 -2.306 1.00 93.19 102 VAL A N 1
ATOM 802 C CA . VAL A 1 102 ? -3.888 -1.512 -3.700 1.00 93.19 102 VAL A CA 1
ATOM 803 C C . VAL A 1 102 ? -2.375 -1.626 -3.894 1.00 93.19 102 VAL A C 1
ATOM 805 O O . VAL A 1 102 ? -1.920 -2.241 -4.857 1.00 93.19 102 VAL A O 1
ATOM 808 N N . VAL A 1 103 ? -1.587 -1.075 -2.968 1.00 92.00 103 VAL A N 1
ATOM 809 C CA . VAL A 1 103 ? -0.118 -1.160 -2.999 1.00 92.00 103 VAL A CA 1
ATOM 810 C C . VAL A 1 103 ? 0.343 -2.619 -2.951 1.00 92.00 103 VAL A C 1
ATOM 812 O O . VAL A 1 103 ? 1.217 -3.017 -3.723 1.00 92.00 103 VAL A O 1
ATOM 815 N N . ARG A 1 104 ? -0.260 -3.432 -2.077 1.00 90.62 104 ARG A N 1
ATOM 816 C CA . ARG A 1 104 ? 0.054 -4.859 -1.938 1.00 90.62 104 ARG A CA 1
ATOM 817 C C . ARG A 1 104 ? -0.180 -5.613 -3.243 1.00 90.62 104 ARG A C 1
ATOM 819 O O . ARG A 1 104 ? 0.706 -6.350 -3.674 1.00 90.62 104 ARG A O 1
ATOM 826 N N . GLU A 1 105 ? -1.322 -5.394 -3.890 1.00 91.31 105 GLU A N 1
ATOM 827 C CA . GLU A 1 105 ? -1.633 -6.097 -5.135 1.00 91.31 105 GLU A CA 1
ATOM 828 C C . GLU A 1 105 ? -0.799 -5.622 -6.319 1.00 91.31 105 GLU A C 1
ATOM 830 O O . GLU A 1 105 ? -0.326 -6.450 -7.096 1.00 91.31 105 GLU A O 1
ATOM 835 N N . ALA A 1 106 ? -0.507 -4.323 -6.415 1.00 92.50 106 ALA A N 1
ATOM 836 C CA . ALA A 1 106 ? 0.397 -3.806 -7.439 1.00 92.50 106 ALA A CA 1
ATOM 837 C C . ALA A 1 106 ? 1.787 -4.456 -7.370 1.00 92.50 106 ALA A C 1
ATOM 839 O O . ALA A 1 106 ? 2.368 -4.802 -8.398 1.00 92.50 106 ALA A O 1
ATOM 840 N N . ILE A 1 107 ? 2.321 -4.647 -6.160 1.00 91.31 107 ILE A N 1
ATOM 841 C CA . ILE A 1 107 ? 3.638 -5.263 -5.953 1.00 91.31 107 ILE A CA 1
ATOM 842 C C . ILE A 1 107 ? 3.586 -6.766 -6.218 1.00 91.31 107 ILE A C 1
ATOM 844 O O . ILE A 1 107 ? 4.522 -7.316 -6.798 1.00 91.31 107 ILE A O 1
ATOM 848 N N . SER A 1 108 ? 2.488 -7.428 -5.847 1.00 89.56 108 SER A N 1
ATOM 849 C CA . SER A 1 108 ? 2.284 -8.838 -6.181 1.00 89.56 108 SER A CA 1
ATOM 850 C C . SER A 1 108 ? 2.268 -9.047 -7.699 1.00 89.56 108 SER A C 1
ATOM 852 O O . SER A 1 108 ? 3.025 -9.869 -8.214 1.00 89.56 108 SER A O 1
ATOM 854 N N . LEU A 1 109 ? 1.490 -8.235 -8.424 1.00 90.88 109 LEU A N 1
ATOM 855 C CA . LEU A 1 109 ? 1.442 -8.217 -9.891 1.00 90.88 109 LEU A CA 1
ATOM 856 C C . LEU A 1 109 ? 2.804 -7.907 -10.516 1.00 90.88 109 LEU A C 1
ATOM 858 O O . LEU A 1 109 ? 3.187 -8.524 -11.508 1.00 90.88 109 LEU A O 1
ATOM 862 N N . PHE A 1 110 ? 3.565 -6.982 -9.927 1.00 91.31 110 PHE A N 1
ATOM 863 C CA . PHE A 1 110 ? 4.908 -6.647 -10.397 1.00 91.31 110 PHE A CA 1
ATOM 864 C C . PHE A 1 110 ? 5.851 -7.855 -10.356 1.00 91.31 110 PHE A C 1
ATOM 866 O O . PHE A 1 110 ? 6.641 -8.049 -11.279 1.00 91.31 110 PHE A O 1
ATOM 873 N N . ILE A 1 111 ? 5.760 -8.678 -9.309 1.00 89.25 111 ILE A N 1
ATOM 874 C CA . ILE A 1 111 ? 6.603 -9.868 -9.146 1.00 89.25 111 ILE A CA 1
ATOM 875 C C . ILE A 1 111 ? 6.164 -10.997 -10.083 1.00 89.25 111 ILE A C 1
ATOM 877 O O . ILE A 1 111 ? 7.024 -11.668 -10.652 1.00 89.25 111 ILE A O 1
ATOM 881 N N . SER A 1 112 ? 4.857 -11.212 -10.256 1.00 88.75 112 SER A N 1
ATOM 882 C CA . SER A 1 112 ? 4.336 -12.332 -11.048 1.00 88.75 112 SER A CA 1
ATOM 883 C C . SER A 1 112 ? 4.306 -12.067 -12.554 1.00 88.75 112 SER A C 1
ATOM 885 O O . SER A 1 112 ? 4.578 -12.970 -13.344 1.00 88.75 112 SER A O 1
ATOM 887 N N . GLU A 1 113 ? 3.961 -10.846 -12.963 1.00 89.06 113 GLU A N 1
ATOM 888 C CA . GLU A 1 113 ? 3.656 -10.492 -14.357 1.00 89.06 113 GLU A CA 1
ATOM 889 C C . GLU A 1 113 ? 4.527 -9.352 -14.906 1.00 89.06 113 GLU A C 1
ATOM 891 O O . GLU A 1 113 ? 4.533 -9.102 -16.113 1.00 89.06 113 GLU A O 1
ATOM 896 N N . GLY A 1 114 ? 5.307 -8.690 -14.048 1.00 89.31 114 GLY A N 1
ATOM 897 C CA . GLY A 1 114 ? 6.259 -7.651 -14.429 1.00 89.31 114 GLY A CA 1
ATOM 898 C C . GLY A 1 114 ? 5.709 -6.221 -14.388 1.00 89.31 114 GLY A C 1
ATOM 899 O O . GLY A 1 114 ? 4.546 -5.958 -14.074 1.00 89.31 114 GLY A O 1
ATOM 900 N N . GLY A 1 115 ? 6.590 -5.271 -14.720 1.00 87.38 115 GLY A N 1
ATOM 901 C CA . GLY A 1 115 ? 6.346 -3.828 -14.595 1.00 87.38 115 GLY A CA 1
ATOM 902 C C . GLY A 1 115 ? 5.161 -3.302 -15.397 1.00 87.38 115 GLY A C 1
ATOM 903 O O . GLY A 1 115 ? 4.339 -2.574 -14.854 1.00 87.38 115 GLY A O 1
ATOM 904 N N . GLU A 1 116 ? 5.034 -3.694 -16.666 1.00 87.62 116 GLU A N 1
ATOM 905 C CA . GLU A 1 116 ? 3.962 -3.181 -17.529 1.00 87.62 116 GLU A CA 1
ATOM 906 C C . GLU A 1 116 ? 2.566 -3.573 -17.034 1.00 87.62 116 GLU A C 1
ATOM 908 O O . GLU A 1 116 ? 1.655 -2.742 -17.049 1.00 87.62 116 GLU A O 1
ATOM 913 N N . SER A 1 117 ? 2.392 -4.822 -16.589 1.00 88.25 117 SER A N 1
ATOM 914 C CA . SER A 1 117 ? 1.116 -5.304 -16.053 1.00 88.25 117 SER A CA 1
ATOM 915 C C . SER A 1 117 ? 0.743 -4.557 -14.776 1.00 88.25 117 SER A C 1
ATOM 917 O O . SER A 1 117 ? -0.382 -4.070 -14.663 1.00 88.25 117 SER A O 1
ATOM 919 N N . ALA A 1 118 ? 1.699 -4.385 -13.857 1.00 89.19 118 ALA A N 1
ATOM 920 C CA . ALA A 1 118 ? 1.486 -3.636 -12.622 1.00 89.19 118 ALA A CA 1
ATOM 921 C C . ALA A 1 118 ? 1.138 -2.161 -12.887 1.00 89.19 118 ALA A C 1
ATOM 923 O O . ALA A 1 118 ? 0.202 -1.633 -12.288 1.00 89.19 118 ALA A O 1
ATOM 924 N N . SER A 1 119 ? 1.831 -1.501 -13.821 1.00 88.19 119 SER A N 1
ATOM 925 C CA . SER A 1 119 ? 1.552 -0.108 -14.192 1.00 88.19 119 SER A CA 1
ATOM 926 C C . SER A 1 119 ? 0.167 0.068 -14.817 1.00 88.19 119 SER A C 1
ATOM 928 O O . SER A 1 119 ? -0.568 0.964 -14.409 1.00 88.19 119 SER A O 1
ATOM 930 N N . ARG A 1 120 ? -0.229 -0.806 -15.755 1.00 89.38 120 ARG A N 1
ATOM 931 C CA . ARG A 1 120 ? -1.581 -0.770 -16.347 1.00 89.38 120 ARG A CA 1
ATOM 932 C C . ARG A 1 120 ? -2.664 -1.010 -15.299 1.00 89.38 120 ARG A C 1
ATOM 934 O O . ARG A 1 120 ? -3.714 -0.375 -15.340 1.00 89.38 120 ARG A O 1
ATOM 941 N N . TRP A 1 121 ? -2.415 -1.924 -14.365 1.00 92.56 121 TRP A N 1
ATOM 942 C CA . TRP A 1 121 ? -3.351 -2.206 -13.285 1.00 92.56 121 TRP A CA 1
ATOM 943 C C . TRP A 1 121 ? -3.493 -1.016 -12.326 1.00 92.56 121 TRP A C 1
ATOM 945 O O . TRP A 1 121 ? -4.613 -0.636 -11.999 1.00 92.56 121 TRP A O 1
ATOM 955 N N . LEU A 1 122 ? -2.386 -0.370 -11.944 1.00 90.81 122 LEU A N 1
ATOM 956 C CA . LEU A 1 122 ? -2.392 0.835 -11.104 1.00 90.81 122 LEU A CA 1
ATOM 957 C C . LEU A 1 122 ? -3.129 2.012 -11.758 1.00 90.81 122 LEU A C 1
ATOM 959 O O . LEU A 1 122 ? -3.850 2.745 -11.078 1.00 90.81 122 LEU A O 1
ATOM 963 N N . GLU A 1 123 ? -2.981 2.185 -13.070 1.00 90.00 123 GLU A N 1
ATOM 964 C CA . GLU A 1 123 ? -3.726 3.194 -13.824 1.00 90.00 123 GLU A CA 1
ATOM 965 C C . GLU A 1 123 ? -5.235 2.896 -13.815 1.00 90.00 123 GLU A C 1
ATOM 967 O O . GLU A 1 123 ? -6.046 3.795 -13.587 1.00 90.00 123 GLU A O 1
ATOM 972 N N . ALA A 1 124 ? -5.626 1.632 -13.995 1.00 88.88 124 ALA A N 1
ATOM 973 C CA . ALA A 1 124 ? -7.029 1.225 -13.993 1.00 88.88 124 ALA A CA 1
ATOM 974 C C . ALA A 1 124 ? -7.685 1.316 -12.601 1.00 88.88 124 ALA A C 1
ATOM 976 O O . ALA A 1 124 ? -8.803 1.820 -12.483 1.00 88.88 124 ALA A O 1
ATOM 977 N N . GLU A 1 125 ? -7.002 0.840 -11.558 1.00 89.81 125 GLU A N 1
ATOM 978 C CA . GLU A 1 125 ? -7.562 0.695 -10.208 1.00 89.81 125 GLU A CA 1
ATOM 979 C C . GLU A 1 125 ? -7.430 1.975 -9.373 1.00 89.81 125 GLU A C 1
ATOM 981 O O . GLU A 1 125 ? -8.343 2.336 -8.627 1.00 89.81 125 GLU A O 1
ATOM 986 N N . ALA A 1 126 ? -6.303 2.679 -9.499 1.00 86.69 126 ALA A N 1
ATOM 987 C CA . ALA A 1 126 ? -5.964 3.826 -8.661 1.00 86.69 126 ALA A CA 1
ATOM 988 C C . ALA A 1 126 ? -5.692 5.110 -9.447 1.00 86.69 126 ALA A C 1
ATOM 990 O O . ALA A 1 126 ? -5.351 6.114 -8.833 1.00 86.69 126 ALA A O 1
ATOM 991 N N . ARG A 1 127 ? -5.863 5.117 -10.779 1.00 88.12 127 ARG A N 1
ATOM 992 C CA . ARG A 1 127 ? -5.627 6.294 -11.642 1.00 88.12 127 ARG A CA 1
ATOM 993 C C . ARG A 1 127 ? -4.232 6.894 -11.476 1.00 88.12 127 ARG A C 1
ATOM 995 O O . ARG A 1 127 ? -4.042 8.095 -11.671 1.00 88.12 127 ARG A O 1
ATOM 1002 N N . VAL A 1 128 ? -3.258 6.064 -11.111 1.00 82.69 128 VAL A N 1
ATOM 1003 C CA . VAL A 1 128 ? -1.863 6.490 -11.009 1.00 82.69 128 VAL A CA 1
ATOM 1004 C C . VAL A 1 128 ? -1.312 6.614 -12.431 1.00 82.69 128 VAL A C 1
ATOM 1006 O O . VAL A 1 128 ? -1.332 5.623 -13.163 1.00 82.69 128 VAL A O 1
ATOM 1009 N N . PRO A 1 129 ? -0.844 7.801 -12.859 1.00 75.25 129 PRO A N 1
ATOM 1010 C CA . PRO A 1 129 ? -0.340 7.979 -14.212 1.00 75.25 129 PRO A CA 1
ATOM 1011 C C . PRO A 1 129 ? 0.954 7.187 -14.410 1.00 75.25 129 PRO A C 1
ATOM 1013 O O . PRO A 1 129 ? 1.860 7.231 -13.575 1.00 75.25 129 PRO A O 1
ATOM 1016 N N . VAL A 1 130 ? 1.066 6.501 -15.548 1.00 72.88 130 VAL A N 1
ATOM 1017 C CA . VAL A 1 130 ? 2.315 5.850 -15.952 1.00 72.88 130 VAL A CA 1
ATOM 1018 C C . VAL A 1 130 ? 3.283 6.93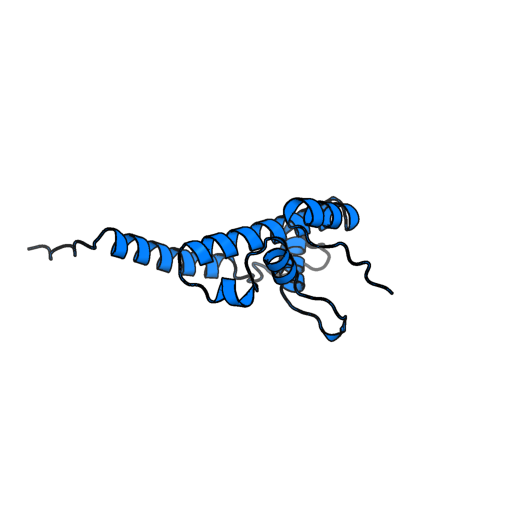1 -16.421 1.00 72.88 130 VAL A C 1
ATOM 1020 O O . VAL A 1 130 ? 3.206 7.415 -17.549 1.00 72.88 130 VAL A O 1
ATOM 1023 N N . VAL A 1 131 ? 4.184 7.347 -15.535 1.00 66.69 131 VAL A N 1
ATOM 1024 C CA . VAL A 1 131 ? 5.280 8.249 -15.893 1.00 66.69 131 VAL A CA 1
ATOM 1025 C C . VAL A 1 131 ? 6.468 7.381 -16.285 1.00 66.69 131 VAL A C 1
ATOM 1027 O O . VAL A 1 131 ? 6.999 6.645 -15.455 1.00 66.69 131 VAL A O 1
ATOM 1030 N N . GLU A 1 132 ? 6.887 7.434 -17.550 1.00 57.84 132 GLU A N 1
ATOM 1031 C CA . GLU A 1 132 ? 8.138 6.793 -17.952 1.00 57.84 132 GLU A CA 1
ATOM 1032 C C . GLU A 1 132 ? 9.288 7.438 -17.166 1.00 57.84 132 GLU A C 1
ATOM 1034 O O . GLU A 1 132 ? 9.556 8.635 -17.307 1.00 57.84 132 GLU A O 1
ATOM 1039 N N . SER A 1 133 ? 9.979 6.657 -16.329 1.00 54.00 133 SER A N 1
ATOM 1040 C CA . SER A 1 133 ? 11.262 7.082 -15.770 1.00 54.00 133 SER A CA 1
ATOM 1041 C C . SER A 1 133 ? 12.234 7.272 -16.930 1.00 54.00 133 SER A C 1
ATOM 1043 O O . SER A 1 133 ? 12.783 6.306 -17.462 1.00 54.00 133 SER A O 1
ATOM 1045 N N . SER A 1 134 ? 12.417 8.523 -17.356 1.00 44.50 134 SER A N 1
ATOM 1046 C CA . SER A 1 134 ? 13.483 8.882 -18.287 1.00 44.50 134 SER A CA 1
ATOM 1047 C C . SER A 1 134 ? 14.820 8.463 -17.677 1.00 44.50 134 SER A C 1
ATOM 1049 O O . SER A 1 134 ? 15.134 8.842 -16.550 1.00 44.50 134 SER A O 1
ATOM 1051 N N . LYS A 1 135 ? 15.548 7.625 -18.419 1.00 37.16 135 LYS A N 1
ATOM 1052 C CA . LYS A 1 135 ? 16.928 7.220 -18.131 1.00 37.16 135 LYS A CA 1
ATOM 1053 C C . LYS A 1 135 ? 17.872 8.410 -18.018 1.00 37.16 135 LYS A C 1
ATOM 1055 O O . LYS A 1 135 ? 17.695 9.371 -18.799 1.00 37.16 135 LYS A O 1
#

Secondary structure (DSSP, 8-state):
-PPP-----HHHHHHHHHHHHHHHHHHHH-----S---TTPPPPHHHHHHHHHHHHTS-BGGGTBPPHHHHHHHHTT---HHHHHT--SHHHHHHHHHHHHHHHHHHHHHHHH-HHHHHHHHHHHH---------

Foldseek 3Di:
DPDDPPPQDPVRVVLVVLVVVVVVVVVVLPPDPPDDDDPPDDDDLVRVLNVVLVVLQCDDVVLPDHRQLQLLCVLQVNDGVVVLVVDSDPVSVVSNCLSVVLSSVLSSCCSPPNDVRSQVSCCVRRVRDDDPSDD

pLDDT: mean 80.56, std 12.88, range [36.12, 93.19]

Radius of gyration: 19.2 Å; chains: 1; bounding box: 45×33×64 Å

Sequence (135 aa):
MTKPETELSAEERDSRVLELYEQVVEIEQRLIPTGLHVFGRASNERECADLLRMVASFDRPECGTRALPDMVAEGLGLGTYEAILGAQDEDGWRRRERVESVVREAISLFISEGGESASRWLEAEARVPVVESSK